Protein AF-A0A1B6FHF2-F1 (afdb_monomer_lite)

Foldseek 3Di:
DLVVLLVLLVLVVVDVDPVVSVVVVCVVVVVVVVCVVVPDDDLVVCVVVVVLVSSVVVVCVVCVVVVHDDDPCNSVVSNVVSVVVVVVVVVVCVVVVVDDDDPVVCCVDPVSVVVVVVVVVVVVVVCCVVVVCVVCQPVVDDDSSVSSNVVSVVVVVVVVVD

Organism: NCBI:txid1464854

Radius of gyration: 24.61 Å; chains: 1; bounding box: 49×47×54 Å

pLDDT: mean 70.36, std 10.98, range [42.47, 92.06]

Structure (mmCIF, N/CA/C/O backbone):
data_AF-A0A1B6FHF2-F1
#
_entry.id   AF-A0A1B6FHF2-F1
#
loop_
_atom_site.group_PDB
_atom_site.id
_atom_site.type_symbol
_atom_site.label_atom_id
_atom_site.label_alt_id
_atom_site.label_comp_id
_atom_site.label_asym_id
_atom_site.label_entity_id
_atom_site.label_seq_id
_atom_site.pdbx_PDB_ins_code
_atom_site.Cartn_x
_atom_site.Cartn_y
_atom_site.Cartn_z
_atom_site.occupancy
_atom_site.B_iso_or_equiv
_atom_site.auth_seq_id
_atom_site.auth_comp_id
_atom_site.auth_asym_id
_atom_site.auth_atom_id
_atom_site.pdbx_PDB_model_num
ATOM 1 N N . TYR A 1 1 ? 10.823 -4.251 -3.395 1.00 49.34 1 TYR A N 1
ATOM 2 C CA . TYR A 1 1 ? 11.292 -3.136 -4.238 1.00 49.34 1 TYR A CA 1
ATOM 3 C C . TYR A 1 1 ? 12.199 -3.670 -5.339 1.00 49.34 1 TYR A C 1
ATOM 5 O O . TYR A 1 1 ? 11.841 -3.587 -6.504 1.00 49.34 1 TYR A O 1
ATOM 13 N N . SER A 1 2 ? 13.264 -4.370 -4.965 1.00 48.16 2 SER A N 1
ATOM 14 C CA . SER A 1 2 ? 14.286 -4.932 -5.858 1.00 48.16 2 SER A CA 1
ATOM 15 C C . SER A 1 2 ? 13.746 -5.928 -6.896 1.00 48.16 2 SER A C 1
ATOM 17 O O . SER A 1 2 ? 14.048 -5.797 -8.071 1.00 48.16 2 SER A O 1
ATOM 19 N N . LEU A 1 3 ? 12.836 -6.842 -6.521 1.00 54.38 3 LEU A N 1
ATOM 20 C CA . LEU A 1 3 ? 12.173 -7.749 -7.482 1.00 54.38 3 LEU A CA 1
ATOM 21 C C . LEU A 1 3 ? 11.411 -7.015 -8.600 1.00 54.38 3 LEU A C 1
ATOM 23 O O . LEU A 1 3 ? 11.386 -7.477 -9.736 1.00 54.38 3 LEU A O 1
ATOM 27 N N . GLY A 1 4 ? 10.792 -5.874 -8.280 1.00 63.59 4 GLY A N 1
ATOM 28 C CA . GLY A 1 4 ? 10.057 -5.069 -9.256 1.00 63.59 4 GLY A CA 1
ATOM 29 C C . GLY A 1 4 ? 10.989 -4.342 -10.222 1.00 63.59 4 GLY A C 1
ATOM 30 O O . GLY A 1 4 ? 10.697 -4.288 -11.410 1.00 63.59 4 GLY A O 1
ATOM 31 N N . LEU A 1 5 ? 12.130 -3.848 -9.730 1.00 61.22 5 LEU A N 1
ATOM 32 C CA . LEU A 1 5 ? 13.162 -3.229 -10.564 1.00 61.22 5 LEU A CA 1
ATOM 33 C C . LEU A 1 5 ? 13.844 -4.244 -11.483 1.00 61.22 5 LEU A C 1
ATOM 35 O O . LEU A 1 5 ? 14.009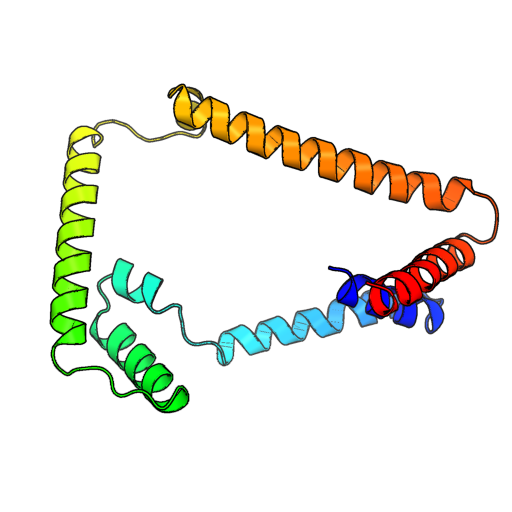 -3.963 -12.663 1.00 61.22 5 LEU A O 1
ATOM 39 N N . VAL A 1 6 ? 14.160 -5.441 -10.980 1.00 60.72 6 VAL A N 1
ATOM 40 C CA . VAL A 1 6 ? 14.752 -6.524 -11.784 1.00 60.72 6 VAL A CA 1
ATOM 41 C C . VAL A 1 6 ? 13.790 -6.984 -12.882 1.00 60.72 6 VAL A C 1
ATOM 43 O O . VAL A 1 6 ? 14.191 -7.123 -14.037 1.00 60.72 6 VAL A O 1
ATOM 46 N N . ALA A 1 7 ? 12.506 -7.166 -12.557 1.00 64.62 7 ALA A N 1
ATOM 47 C CA . ALA A 1 7 ? 11.491 -7.500 -13.554 1.00 64.62 7 ALA A CA 1
ATOM 48 C C . ALA A 1 7 ? 11.342 -6.389 -14.606 1.00 64.62 7 ALA A C 1
ATOM 50 O O . ALA A 1 7 ? 11.250 -6.674 -15.798 1.00 64.62 7 ALA A O 1
ATOM 51 N N . LEU A 1 8 ? 11.368 -5.123 -14.182 1.00 63.28 8 LEU A N 1
ATOM 52 C CA . LEU A 1 8 ? 11.282 -3.980 -15.086 1.00 63.28 8 LEU A CA 1
ATOM 53 C C . LEU A 1 8 ? 12.518 -3.876 -15.993 1.00 63.28 8 LEU A C 1
ATOM 55 O O . LEU A 1 8 ? 12.363 -3.692 -17.194 1.00 63.28 8 LEU A O 1
ATOM 59 N N . ALA A 1 9 ? 13.725 -4.080 -15.460 1.00 59.47 9 ALA A N 1
ATOM 60 C CA . ALA A 1 9 ? 14.969 -4.095 -16.230 1.00 59.47 9 ALA A CA 1
ATOM 61 C C . ALA A 1 9 ? 14.984 -5.211 -17.292 1.00 59.47 9 ALA A C 1
ATOM 63 O O . ALA A 1 9 ? 15.393 -4.975 -18.428 1.00 59.47 9 ALA A O 1
ATOM 64 N N . ALA A 1 10 ? 14.464 -6.400 -16.966 1.00 63.19 10 ALA A N 1
ATOM 65 C CA . ALA A 1 10 ? 14.312 -7.492 -17.929 1.00 63.19 10 ALA A CA 1
ATOM 66 C C . ALA A 1 10 ? 13.321 -7.143 -19.057 1.00 63.19 10 ALA A C 1
ATOM 68 O O . ALA A 1 10 ? 13.592 -7.409 -20.227 1.00 63.19 10 ALA A O 1
ATOM 69 N N . VAL A 1 11 ? 12.195 -6.504 -18.725 1.00 62.38 11 VAL A N 1
ATOM 70 C CA . VAL A 1 11 ? 11.181 -6.075 -19.705 1.00 62.38 11 VAL A CA 1
ATOM 71 C C . VAL A 1 11 ? 11.709 -4.956 -20.614 1.00 62.38 11 VAL A C 1
ATOM 73 O O . VAL A 1 11 ? 11.466 -4.996 -21.818 1.00 62.38 11 VAL A O 1
ATOM 76 N N . VAL A 1 12 ? 12.475 -4.003 -20.071 1.00 61.72 12 VAL A N 1
ATOM 77 C CA . VAL A 1 12 ? 13.145 -2.937 -20.843 1.00 61.72 12 VAL A CA 1
ATOM 78 C C . VAL A 1 12 ? 14.192 -3.512 -21.803 1.00 61.72 12 VAL A C 1
ATOM 80 O O . VAL A 1 12 ? 14.312 -3.038 -22.929 1.00 61.72 12 VAL A O 1
ATOM 83 N N . TYR A 1 13 ? 14.919 -4.561 -21.402 1.00 58.47 13 TYR A N 1
ATOM 84 C CA . TYR A 1 13 ? 15.903 -5.216 -22.272 1.00 58.47 13 TYR A CA 1
ATOM 85 C C . TYR A 1 13 ? 15.257 -5.913 -23.482 1.00 58.47 13 TYR A C 1
ATOM 87 O O . TYR A 1 13 ? 15.803 -5.893 -24.584 1.00 58.47 13 TYR A O 1
ATOM 95 N N . LEU A 1 14 ? 14.078 -6.509 -23.287 1.00 58.78 14 LEU A N 1
ATOM 96 C CA . LEU A 1 14 ? 13.340 -7.226 -24.331 1.00 58.78 14 LEU A CA 1
ATOM 97 C C . LEU A 1 14 ? 12.562 -6.295 -25.276 1.00 58.78 14 LEU A C 1
ATOM 99 O O . LEU A 1 14 ? 12.293 -6.678 -26.414 1.00 58.78 14 LEU A O 1
ATOM 103 N N . ILE A 1 15 ? 12.184 -5.094 -24.824 1.00 60.12 15 ILE A N 1
ATOM 104 C CA . ILE A 1 15 ? 11.254 -4.209 -25.534 1.00 60.12 15 ILE A CA 1
ATOM 105 C C . ILE A 1 15 ? 11.832 -2.790 -25.622 1.00 60.12 15 ILE A C 1
ATOM 107 O O . ILE A 1 15 ? 11.791 -2.023 -24.663 1.00 60.12 15 ILE A O 1
ATOM 111 N N . ARG A 1 16 ? 12.316 -2.417 -26.814 1.00 61.44 16 ARG A N 1
ATOM 112 C CA . ARG A 1 16 ? 12.866 -1.077 -27.119 1.00 61.44 16 ARG A CA 1
ATOM 113 C C . ARG A 1 16 ? 11.805 -0.027 -27.475 1.00 61.44 16 ARG A C 1
ATOM 115 O O . ARG A 1 16 ? 12.123 1.157 -27.511 1.00 61.44 16 ARG A O 1
ATOM 122 N N . ASP A 1 17 ? 10.553 -0.431 -27.700 1.00 68.38 17 ASP A N 1
ATOM 123 C CA . ASP A 1 17 ? 9.448 0.482 -28.011 1.00 68.38 17 ASP A CA 1
ATOM 124 C C . ASP A 1 17 ? 8.729 0.980 -26.749 1.00 68.38 17 ASP A C 1
ATOM 126 O O . ASP A 1 17 ? 8.119 0.209 -26.003 1.00 68.38 17 ASP A O 1
ATOM 130 N N . TRP A 1 18 ? 8.690 2.302 -26.560 1.00 64.62 18 TRP A N 1
ATOM 131 C CA . TRP A 1 18 ? 8.073 2.946 -25.391 1.00 64.62 18 TRP A CA 1
ATOM 132 C C . TRP A 1 18 ? 6.582 2.601 -25.205 1.00 64.62 18 TRP A C 1
ATOM 134 O O . TRP A 1 18 ? 6.105 2.497 -24.074 1.00 64.62 18 TRP A O 1
ATOM 144 N N . ARG A 1 19 ? 5.836 2.370 -26.300 1.00 72.12 19 ARG A N 1
ATOM 145 C CA . ARG A 1 19 ? 4.409 1.983 -26.248 1.00 72.12 19 ARG A CA 1
ATOM 146 C C . ARG A 1 19 ? 4.222 0.570 -25.706 1.00 72.12 19 ARG A C 1
ATOM 148 O O . ARG A 1 19 ? 3.314 0.331 -24.915 1.00 72.12 19 ARG A O 1
ATOM 155 N N . GLN A 1 20 ? 5.071 -0.361 -26.131 1.00 71.75 20 GLN A N 1
ATOM 156 C CA . GLN A 1 20 ? 5.013 -1.744 -25.669 1.00 71.75 20 GLN A CA 1
ATOM 157 C C . GLN A 1 20 ? 5.494 -1.855 -24.218 1.00 71.75 20 GLN A C 1
ATOM 159 O O . GLN A 1 20 ? 4.904 -2.603 -23.443 1.00 71.75 20 GLN A O 1
ATOM 164 N N . LEU A 1 21 ? 6.473 -1.039 -23.817 1.00 70.00 21 LEU A N 1
ATOM 165 C CA . LEU A 1 21 ? 6.924 -0.942 -22.429 1.00 70.00 21 LEU A CA 1
ATOM 166 C C . LEU A 1 21 ? 5.815 -0.441 -21.488 1.00 70.00 21 LEU A C 1
ATOM 168 O O . LEU A 1 21 ? 5.577 -1.021 -20.426 1.00 70.00 21 LEU A O 1
ATOM 172 N N . ALA A 1 22 ? 5.100 0.613 -21.895 1.00 72.00 22 ALA A N 1
ATOM 173 C CA . ALA A 1 22 ? 3.969 1.151 -21.142 1.00 72.00 22 ALA A CA 1
ATOM 174 C C . ALA A 1 22 ? 2.843 0.115 -20.985 1.00 72.00 22 ALA A C 1
ATOM 176 O O . ALA A 1 22 ? 2.250 -0.005 -19.913 1.00 72.00 22 ALA A O 1
ATOM 177 N N . LEU A 1 23 ? 2.576 -0.685 -22.022 1.00 75.12 23 LEU A N 1
ATOM 178 C CA . LEU A 1 23 ? 1.602 -1.776 -21.948 1.00 75.12 23 LEU A CA 1
ATOM 179 C C . LEU A 1 23 ? 2.087 -2.916 -21.042 1.00 75.12 23 LEU A C 1
ATOM 181 O O . LEU A 1 23 ? 1.350 -3.329 -20.150 1.00 75.12 23 LEU A O 1
ATOM 185 N N . ALA A 1 24 ? 3.326 -3.381 -21.204 1.00 74.94 24 ALA A N 1
ATOM 186 C CA . ALA A 1 24 ? 3.896 -4.472 -20.411 1.00 74.94 24 ALA A CA 1
ATOM 187 C C . ALA A 1 24 ? 3.953 -4.150 -18.910 1.00 74.94 24 ALA A C 1
ATOM 189 O O . ALA A 1 24 ? 3.761 -5.035 -18.080 1.00 74.94 24 ALA A O 1
ATOM 190 N N . THR A 1 25 ? 4.168 -2.882 -18.555 1.00 73.62 25 THR A N 1
ATOM 191 C CA . THR A 1 25 ? 4.152 -2.424 -17.159 1.00 73.62 25 THR A CA 1
ATOM 192 C C . THR A 1 25 ? 2.739 -2.207 -16.625 1.00 73.62 25 THR A C 1
ATOM 194 O O . THR A 1 25 ? 2.499 -2.500 -15.458 1.00 73.62 25 THR A O 1
ATOM 197 N N . SER A 1 26 ? 1.786 -1.768 -17.454 1.00 79.44 26 SER A N 1
ATOM 198 C CA . SER A 1 26 ? 0.400 -1.494 -17.037 1.00 79.44 26 SER A CA 1
ATOM 199 C C . SER A 1 26 ? -0.468 -2.751 -16.911 1.00 79.44 26 SER A C 1
ATOM 201 O O . SER A 1 26 ? -1.334 -2.826 -16.040 1.00 79.44 26 SER A O 1
ATOM 203 N N . VAL A 1 27 ? -0.246 -3.760 -17.757 1.00 80.56 27 VAL A N 1
ATOM 204 C CA . VAL A 1 27 ? -1.045 -4.999 -17.791 1.00 80.56 27 VAL A CA 1
ATOM 205 C C . VAL A 1 27 ? -1.019 -5.769 -16.458 1.00 80.56 27 VAL A C 1
ATOM 207 O O . VAL A 1 27 ? -2.091 -6.162 -15.994 1.00 80.56 27 VAL A O 1
ATOM 210 N N . PRO A 1 28 ? 0.125 -5.932 -15.764 1.00 80.38 28 PRO A N 1
ATOM 211 C CA . PRO A 1 28 ? 0.153 -6.503 -14.421 1.00 80.38 28 PRO A CA 1
ATOM 212 C C . PRO A 1 28 ? -0.711 -5.731 -13.423 1.00 80.38 28 PRO A C 1
ATOM 214 O O . PRO A 1 28 ? -1.334 -6.352 -12.565 1.00 80.38 28 PRO A O 1
ATOM 217 N N . PHE A 1 29 ? -0.831 -4.403 -13.547 1.00 79.12 29 PHE A N 1
ATOM 218 C CA . PHE A 1 29 ? -1.699 -3.633 -12.653 1.00 79.12 29 PHE A CA 1
ATOM 219 C C . PHE A 1 29 ? -3.182 -3.927 -12.872 1.00 79.12 29 PHE A C 1
ATOM 221 O O . PHE A 1 29 ? -3.958 -3.851 -11.922 1.00 79.12 29 PHE A O 1
ATOM 228 N N . LEU A 1 30 ? -3.584 -4.344 -14.077 1.00 79.38 30 LEU A N 1
ATOM 229 C CA . LEU A 1 30 ? -4.963 -4.765 -14.323 1.00 79.38 30 LEU A CA 1
ATOM 230 C C . LEU A 1 30 ? -5.338 -6.012 -13.511 1.00 79.38 30 LEU A C 1
ATOM 232 O O . LEU A 1 30 ? -6.488 -6.160 -13.100 1.00 79.38 30 LEU A O 1
ATOM 236 N N . SER A 1 31 ? -4.363 -6.868 -13.188 1.00 77.75 31 SER A N 1
ATOM 237 C CA . SER A 1 31 ? -4.592 -8.015 -12.305 1.00 77.75 31 SER A CA 1
ATOM 238 C C . SER A 1 31 ? -4.990 -7.596 -10.883 1.00 77.75 31 SER A C 1
ATOM 240 O O . SER A 1 31 ? -5.748 -8.317 -10.235 1.00 77.75 31 SER A O 1
ATOM 242 N N . PHE A 1 32 ? -4.605 -6.396 -10.419 1.00 79.38 32 PHE A N 1
ATOM 243 C CA . PHE A 1 32 ? -5.064 -5.862 -9.131 1.00 79.38 32 PHE A CA 1
ATOM 244 C C . PHE A 1 32 ? -6.579 -5.648 -9.073 1.00 79.38 32 PHE A C 1
ATOM 246 O O . PHE A 1 32 ? -7.159 -5.767 -7.995 1.00 79.38 32 PHE A O 1
ATOM 253 N N . PHE A 1 33 ? -7.259 -5.436 -10.204 1.00 79.00 33 PHE A N 1
ATOM 254 C CA . PHE A 1 33 ? -8.724 -5.392 -10.208 1.00 79.00 33 PHE A CA 1
ATOM 255 C C . PHE A 1 33 ? -9.347 -6.758 -9.909 1.00 79.00 33 PHE A C 1
ATOM 257 O O . PHE A 1 33 ? -10.400 -6.812 -9.278 1.00 79.00 33 PHE A O 1
ATOM 264 N N . LEU A 1 34 ? -8.685 -7.869 -10.259 1.00 78.62 34 LEU A N 1
ATOM 265 C CA . LEU A 1 34 ? -9.152 -9.195 -9.842 1.00 78.62 34 LEU A CA 1
ATOM 266 C C . LEU A 1 34 ? -9.021 -9.395 -8.325 1.00 78.62 34 LEU A C 1
ATOM 268 O O . LEU A 1 34 ? -9.856 -10.080 -7.732 1.00 78.62 34 LEU A O 1
ATOM 272 N N . TYR A 1 35 ? -8.038 -8.763 -7.670 1.00 74.62 35 TYR A N 1
ATOM 273 C CA . TYR A 1 35 ? -7.910 -8.834 -6.210 1.00 74.62 35 TYR A CA 1
ATOM 274 C C . TYR A 1 35 ? -9.119 -8.238 -5.487 1.00 74.62 35 TYR A C 1
ATOM 276 O O . TYR A 1 35 ? -9.467 -8.739 -4.422 1.00 74.62 35 TYR A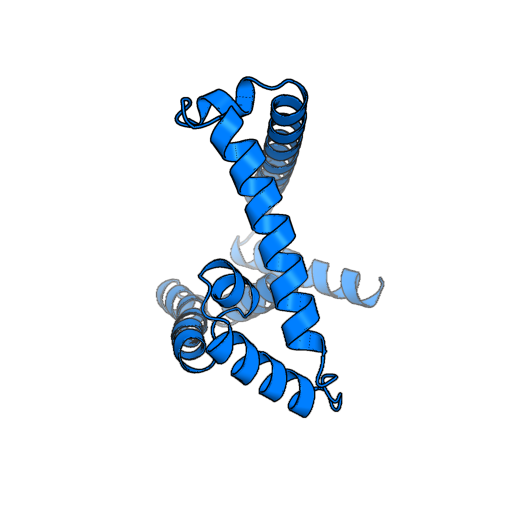 O 1
ATOM 284 N N . TRP A 1 36 ? -9.803 -7.245 -6.067 1.00 73.75 36 TRP A N 1
ATOM 285 C CA . TRP A 1 36 ? -11.051 -6.717 -5.501 1.00 73.75 36 TRP A CA 1
ATOM 286 C C . TRP A 1 36 ? -12.130 -7.799 -5.351 1.00 73.75 36 TRP A C 1
ATOM 288 O O . TRP A 1 36 ? -12.921 -7.766 -4.413 1.00 73.75 36 TRP A O 1
ATOM 298 N N . TRP A 1 37 ? -12.157 -8.777 -6.258 1.00 73.00 37 TRP A N 1
ATOM 299 C CA . TRP A 1 37 ? -13.165 -9.838 -6.257 1.00 73.00 37 TRP A CA 1
ATOM 300 C C . TRP A 1 37 ? -12.788 -11.025 -5.363 1.00 73.00 37 TRP A C 1
ATOM 302 O O . TRP A 1 37 ? -13.658 -11.702 -4.819 1.00 73.00 37 TRP A O 1
ATOM 312 N N . VAL A 1 38 ? -11.487 -11.277 -5.199 1.00 73.69 38 VAL A N 1
ATOM 313 C CA . VAL A 1 38 ? -10.972 -12.447 -4.471 1.00 73.69 38 VAL A CA 1
ATOM 314 C C . VAL A 1 38 ? -10.683 -12.139 -3.001 1.00 73.69 38 VAL A C 1
ATOM 316 O O . VAL A 1 38 ? -10.848 -13.016 -2.147 1.00 73.69 38 VAL A O 1
ATOM 319 N N . LEU A 1 39 ? -10.230 -10.922 -2.681 1.00 73.88 39 LEU A N 1
ATOM 320 C CA . LEU A 1 39 ? -9.763 -10.589 -1.341 1.00 73.88 39 LEU A CA 1
ATOM 321 C C . LEU A 1 39 ? -10.957 -10.270 -0.423 1.00 73.88 39 LEU A C 1
ATOM 323 O O . LEU A 1 39 ? -11.668 -9.294 -0.664 1.00 73.88 39 LEU A O 1
ATOM 327 N N . PRO A 1 40 ? -11.193 -11.051 0.648 1.00 72.50 40 PRO A N 1
ATOM 328 C CA . PRO A 1 40 ? -12.207 -10.690 1.625 1.00 72.50 40 PRO A CA 1
ATOM 329 C C . PRO A 1 40 ? -11.823 -9.372 2.301 1.00 72.50 40 PRO A C 1
ATOM 331 O O . PRO A 1 40 ? -10.646 -9.101 2.555 1.00 72.50 40 PRO A O 1
ATOM 334 N N . GLU A 1 41 ? -12.828 -8.568 2.628 1.00 74.25 41 GLU A N 1
ATOM 335 C CA . GLU A 1 41 ? -12.624 -7.305 3.325 1.00 74.25 41 GLU A CA 1
ATOM 336 C C . GLU A 1 41 ? -11.891 -7.517 4.662 1.00 74.25 41 GLU A C 1
ATOM 338 O O . GLU A 1 41 ? -12.035 -8.550 5.326 1.00 74.25 41 GLU A O 1
ATOM 343 N N . SER A 1 42 ? -11.070 -6.540 5.060 1.00 77.06 42 SER A N 1
ATOM 344 C CA . SER A 1 42 ? -10.241 -6.664 6.261 1.00 77.06 42 SER A CA 1
ATOM 345 C C . SER A 1 42 ? -11.118 -6.893 7.500 1.00 77.06 42 SER A C 1
ATOM 347 O O . SER A 1 42 ? -11.939 -6.033 7.839 1.00 77.06 42 SER A O 1
ATOM 349 N N . PRO A 1 43 ? -10.915 -7.985 8.263 1.00 74.44 43 PRO A N 1
ATOM 350 C CA . PRO A 1 43 ? -11.708 -8.254 9.460 1.00 74.44 43 PRO A CA 1
ATOM 351 C C . PRO A 1 43 ? -11.612 -7.140 10.496 1.00 74.44 43 PRO A C 1
ATOM 353 O O . PRO A 1 43 ? -12.565 -6.883 11.221 1.00 74.44 43 PRO A O 1
ATOM 356 N N . ARG A 1 44 ? -10.468 -6.445 10.553 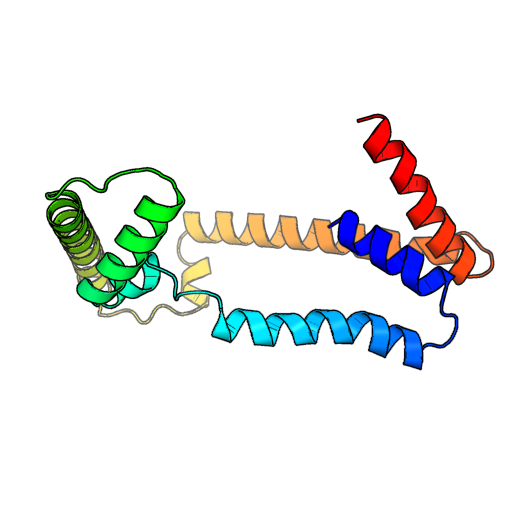1.00 74.12 44 ARG A N 1
ATOM 357 C CA . ARG A 1 44 ? -10.271 -5.303 11.454 1.00 74.12 44 ARG A CA 1
ATOM 358 C C . ARG A 1 44 ? -11.202 -4.142 11.107 1.00 74.12 44 ARG A C 1
ATOM 360 O O . ARG A 1 44 ? -11.734 -3.511 12.013 1.00 74.12 44 ARG A O 1
ATOM 367 N N . TRP A 1 45 ? -11.430 -3.891 9.818 1.00 79.81 45 TRP A N 1
ATOM 368 C CA . TRP A 1 45 ? -12.345 -2.847 9.359 1.00 79.81 45 TRP A CA 1
ATOM 369 C C . TRP A 1 45 ? -13.808 -3.211 9.645 1.00 79.81 45 TRP A C 1
ATOM 371 O O . TRP A 1 45 ? -14.563 -2.379 10.148 1.00 79.81 45 TRP A O 1
ATOM 381 N N . LEU A 1 46 ? -14.189 -4.475 9.429 1.00 78.94 46 LEU A N 1
ATOM 382 C CA . LEU A 1 46 ? -15.531 -4.968 9.765 1.00 78.94 46 LEU A CA 1
ATOM 383 C C . LEU A 1 46 ? -15.818 -4.883 11.271 1.00 78.94 46 LEU A C 1
ATOM 385 O O . LEU A 1 46 ? -16.906 -4.459 11.664 1.00 78.94 46 LEU A O 1
ATOM 389 N N . LEU A 1 47 ? -14.830 -5.208 12.114 1.00 77.56 47 LEU A N 1
ATOM 390 C CA . LEU A 1 47 ? -14.919 -5.038 13.568 1.00 77.56 47 LEU A CA 1
ATOM 391 C C . LEU A 1 47 ? -15.072 -3.561 13.959 1.00 77.56 47 LEU A C 1
ATOM 393 O O . LEU A 1 47 ? -15.921 -3.242 14.788 1.00 77.56 47 LEU A O 1
ATOM 397 N N . ALA A 1 48 ? -14.324 -2.655 13.319 1.00 71.50 48 ALA A N 1
ATOM 398 C CA . ALA A 1 48 ? -14.433 -1.215 13.558 1.00 71.50 48 ALA A CA 1
ATOM 399 C C . ALA A 1 48 ? -15.808 -0.643 13.158 1.00 71.50 48 ALA A C 1
ATOM 401 O O . ALA A 1 48 ? -16.329 0.241 13.835 1.00 71.50 48 ALA A O 1
ATOM 402 N N . ARG A 1 49 ? -16.439 -1.181 12.104 1.00 77.06 49 ARG A N 1
ATOM 403 C CA . ARG A 1 49 ? -17.813 -0.827 11.697 1.00 77.06 49 ARG A CA 1
ATOM 404 C C . ARG A 1 49 ? -18.918 -1.517 12.504 1.00 77.06 49 ARG A C 1
ATOM 406 O O . ARG A 1 49 ? -20.092 -1.271 12.245 1.00 77.06 49 ARG A O 1
ATOM 413 N N . GLY A 1 50 ? -18.579 -2.370 13.471 1.00 73.81 50 GLY A N 1
ATOM 414 C CA . GLY A 1 50 ? -19.557 -3.106 14.278 1.00 73.81 50 GLY A CA 1
ATOM 415 C C . GLY A 1 50 ? -20.225 -4.287 13.559 1.00 73.81 50 GLY A C 1
ATOM 416 O O . GLY A 1 50 ? -21.162 -4.876 14.095 1.00 73.81 50 GLY A O 1
ATOM 417 N N . ARG A 1 51 ? -19.735 -4.684 12.375 1.00 79.19 51 ARG A N 1
ATOM 418 C CA . ARG A 1 51 ? -20.219 -5.846 11.603 1.00 79.19 51 ARG A CA 1
ATOM 419 C C . ARG A 1 51 ? -19.562 -7.134 12.109 1.00 79.19 51 ARG A C 1
ATOM 421 O O . ARG A 1 51 ? -18.775 -7.780 11.417 1.00 79.19 51 ARG A O 1
ATOM 428 N N . PHE A 1 52 ? -19.858 -7.496 13.357 1.00 78.06 52 PHE A N 1
ATOM 429 C CA . PHE A 1 52 ? -19.182 -8.601 14.047 1.00 78.06 52 PHE A CA 1
ATOM 430 C C . PHE A 1 52 ? -19.450 -9.980 13.431 1.00 78.06 52 PHE A C 1
ATOM 432 O O . PHE A 1 52 ? -18.553 -10.817 13.439 1.00 78.06 52 PHE A O 1
ATOM 439 N N . GLU A 1 53 ? -20.644 -10.220 12.888 1.00 77.94 53 GLU A N 1
ATOM 440 C CA . GLU A 1 53 ? -21.006 -11.515 12.288 1.00 77.94 53 GLU A CA 1
ATOM 441 C C . GLU A 1 53 ? -20.235 -11.806 10.995 1.00 77.94 53 GLU A C 1
ATOM 443 O O . GLU A 1 53 ? -19.836 -12.939 10.729 1.00 77.94 53 GLU A O 1
ATOM 448 N N . GLU A 1 54 ? -19.983 -10.784 10.181 1.00 79.50 54 GLU A N 1
ATOM 449 C CA . GLU A 1 54 ? -19.200 -10.935 8.954 1.00 79.50 54 GLU A CA 1
ATOM 450 C C . GLU A 1 54 ? -17.716 -11.111 9.256 1.00 79.50 54 GLU A C 1
ATOM 452 O O . GLU A 1 54 ? -17.062 -11.989 8.685 1.00 79.50 54 GLU A O 1
ATOM 457 N N . ALA A 1 55 ? -17.205 -10.344 10.225 1.00 79.69 55 ALA A N 1
ATOM 458 C CA . ALA A 1 55 ? -15.860 -10.537 10.747 1.00 79.69 55 ALA A CA 1
ATOM 459 C C . ALA A 1 55 ? -15.679 -11.964 11.293 1.00 79.69 55 ALA A C 1
ATOM 461 O O . ALA A 1 55 ? -14.643 -12.580 11.045 1.00 79.69 55 ALA A O 1
ATOM 462 N N . GLU A 1 56 ? -16.692 -12.524 11.968 1.00 81.06 56 GLU A N 1
ATOM 463 C CA . GLU A 1 56 ? -16.687 -13.909 12.453 1.00 81.06 56 GLU A CA 1
ATOM 464 C C . GLU A 1 56 ? -16.534 -14.922 11.322 1.00 81.06 56 GLU A C 1
ATOM 466 O O . GLU A 1 56 ? -15.696 -15.822 11.404 1.00 81.06 56 GLU A O 1
ATOM 471 N N . LYS A 1 57 ? -17.337 -14.782 10.260 1.00 83.06 57 LYS A N 1
ATOM 472 C CA . LYS A 1 57 ? -17.304 -15.684 9.100 1.00 83.06 57 LYS A CA 1
ATOM 473 C C . LYS A 1 57 ? -15.924 -15.679 8.445 1.00 83.06 57 LYS A C 1
ATOM 475 O O . LYS A 1 57 ? -15.381 -16.748 8.157 1.00 83.06 57 LYS A O 1
ATOM 480 N N . ILE A 1 58 ? -15.327 -14.499 8.268 1.00 83.56 58 ILE A N 1
ATOM 481 C CA . ILE A 1 58 ? -13.996 -14.354 7.664 1.00 83.56 58 ILE A CA 1
ATOM 482 C C . ILE A 1 58 ? -12.908 -14.901 8.600 1.00 83.56 58 ILE A C 1
ATOM 484 O O . ILE A 1 58 ? -12.033 -15.637 8.141 1.00 83.56 58 ILE A O 1
ATOM 488 N N . LEU A 1 59 ? -12.979 -14.633 9.912 1.00 80.62 59 LEU A N 1
ATOM 489 C CA . LEU A 1 59 ? -12.044 -15.205 10.888 1.00 80.62 59 LEU A CA 1
ATOM 490 C C . LEU A 1 59 ? -12.124 -16.731 10.924 1.00 80.62 59 LEU A C 1
ATOM 492 O O . LEU A 1 59 ? -11.085 -17.383 10.898 1.00 80.62 59 LEU A O 1
ATOM 496 N N . LYS A 1 60 ? -13.330 -17.313 10.943 1.00 82.19 60 LYS A N 1
ATOM 497 C CA . LYS A 1 60 ? -13.524 -18.772 10.901 1.00 82.19 60 LYS A CA 1
ATOM 498 C C . LYS A 1 60 ? -12.951 -19.380 9.629 1.00 82.19 60 LYS A C 1
ATOM 500 O O . LYS A 1 60 ? -12.298 -20.418 9.706 1.00 82.19 60 LYS A O 1
ATOM 505 N N . LYS A 1 61 ? -13.143 -18.731 8.476 1.00 82.69 61 LYS A N 1
ATOM 506 C CA . LYS A 1 61 ? -12.552 -19.167 7.204 1.00 82.69 61 LYS A CA 1
ATOM 507 C C . LYS A 1 61 ? -11.022 -19.126 7.260 1.00 82.69 61 LYS A C 1
ATOM 509 O O . LYS A 1 61 ? -10.392 -20.127 6.939 1.00 82.69 61 LYS A O 1
ATOM 514 N N . MET A 1 62 ? -10.428 -18.032 7.740 1.00 81.56 62 MET A N 1
ATOM 515 C CA . MET A 1 62 ? -8.972 -17.927 7.910 1.00 81.56 62 MET A CA 1
ATOM 516 C C . MET A 1 62 ? -8.415 -18.936 8.912 1.00 81.56 62 MET A C 1
ATOM 518 O O . MET A 1 62 ? -7.363 -19.515 8.676 1.00 81.56 62 MET A O 1
ATOM 522 N N . ALA A 1 63 ? -9.108 -19.170 10.024 1.00 82.06 63 ALA A N 1
ATOM 523 C CA . ALA A 1 63 ? -8.682 -20.118 11.043 1.00 82.06 63 ALA A CA 1
ATOM 524 C C . ALA A 1 63 ? -8.667 -21.553 10.491 1.00 82.06 63 ALA A C 1
ATOM 526 O O . ALA A 1 63 ? -7.678 -22.258 10.673 1.00 82.06 63 ALA A O 1
ATOM 527 N N . ARG A 1 64 ? -9.693 -21.934 9.712 1.00 81.81 64 ARG A N 1
ATOM 528 C CA . ARG A 1 64 ? -9.720 -23.211 8.978 1.00 81.81 64 ARG A CA 1
ATOM 529 C C . ARG A 1 64 ? -8.559 -23.341 7.991 1.00 81.81 64 ARG A C 1
ATOM 531 O O . ARG A 1 64 ? -7.896 -24.369 7.999 1.00 81.81 64 ARG A O 1
ATOM 538 N N . VAL A 1 65 ? -8.293 -22.309 7.186 1.00 82.25 65 VAL A N 1
ATOM 539 C CA . VAL A 1 65 ? -7.165 -22.299 6.230 1.00 82.25 65 VAL A CA 1
ATOM 540 C C . VAL A 1 65 ? -5.818 -22.405 6.954 1.00 82.25 65 VAL A C 1
ATOM 542 O O . VAL A 1 65 ? -4.928 -23.110 6.498 1.00 82.25 65 VAL A O 1
ATOM 545 N N . ASN A 1 66 ? -5.692 -21.773 8.121 1.00 80.88 66 ASN A N 1
ATOM 546 C CA . ASN A 1 66 ? -4.487 -21.810 8.952 1.00 80.88 66 ASN A CA 1
ATOM 547 C C . ASN A 1 66 ? -4.406 -23.040 9.877 1.00 80.88 66 ASN A C 1
ATOM 549 O O . ASN A 1 66 ? -3.536 -23.078 10.748 1.00 80.88 66 ASN A O 1
ATOM 553 N N . GLY A 1 67 ? -5.326 -24.006 9.759 1.00 78.06 67 GLY A N 1
ATOM 554 C CA . GLY A 1 67 ? -5.351 -25.218 10.585 1.00 78.06 67 GLY A CA 1
ATOM 555 C C . GLY A 1 67 ? -5.576 -24.979 12.085 1.00 78.06 67 GLY A C 1
ATOM 556 O O . GLY A 1 67 ? -5.306 -25.861 12.895 1.00 78.06 67 GLY A O 1
ATOM 557 N N . LYS A 1 68 ? -6.053 -23.794 12.488 1.00 76.31 68 LYS A N 1
ATOM 558 C CA . LYS A 1 68 ? -6.314 -23.439 13.891 1.00 76.31 68 LYS A CA 1
ATOM 559 C C . LYS A 1 68 ? -7.815 -23.359 14.147 1.00 76.31 68 LYS A C 1
ATOM 561 O O . LYS A 1 68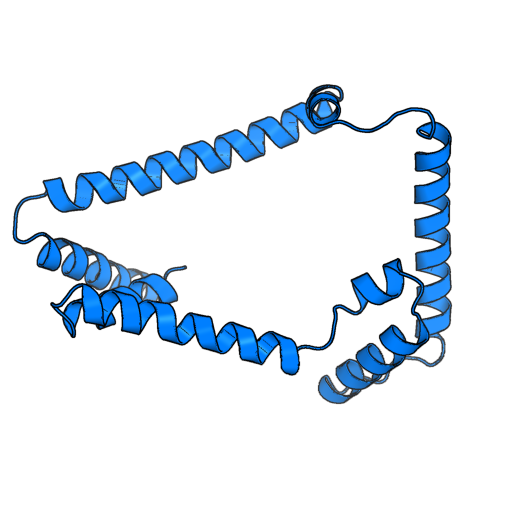 ? -8.557 -22.748 13.386 1.00 76.31 68 LYS A O 1
ATOM 566 N N . SER A 1 69 ? -8.281 -23.916 15.259 1.00 70.38 69 SER A N 1
ATOM 567 C CA . SER A 1 69 ? -9.656 -23.709 15.720 1.00 70.38 69 SER A CA 1
ATOM 568 C C . SER A 1 69 ? -9.746 -22.420 16.534 1.00 70.38 69 SER A C 1
ATOM 570 O O . SER A 1 69 ? -9.017 -22.244 17.511 1.00 70.38 69 SER A O 1
ATOM 572 N N . LEU A 1 70 ? -10.657 -21.523 16.162 1.00 70.06 70 LEU A N 1
ATOM 573 C CA . LEU A 1 70 ? -10.993 -20.379 17.008 1.00 70.06 70 LEU A CA 1
ATOM 574 C C . LEU A 1 70 ? -11.727 -20.874 18.265 1.00 70.06 70 LEU A C 1
ATOM 576 O O . LEU A 1 70 ? -12.711 -21.604 18.125 1.00 70.06 70 LEU A O 1
ATOM 580 N N . PRO A 1 71 ? -11.301 -20.474 19.477 1.00 71.31 71 PRO A N 1
ATOM 581 C CA . PRO A 1 71 ? -12.039 -20.782 20.695 1.00 71.31 71 PRO A CA 1
ATOM 582 C C . PRO A 1 71 ? -13.452 -20.191 20.624 1.00 71.31 71 PRO A C 1
ATOM 584 O O . PRO A 1 71 ? -13.614 -19.046 20.198 1.00 71.31 71 PRO A O 1
ATOM 587 N N . ALA A 1 72 ? -14.465 -20.918 21.106 1.00 65.50 72 ALA A N 1
ATOM 588 C CA . ALA A 1 72 ? -15.864 -20.461 21.104 1.00 65.50 72 ALA A CA 1
ATOM 589 C C . ALA A 1 72 ? -16.052 -19.090 21.792 1.00 65.50 72 ALA A C 1
ATOM 591 O O . ALA A 1 72 ? -16.865 -18.273 21.367 1.00 65.50 72 ALA A O 1
ATOM 592 N N . ASN A 1 73 ? -15.218 -18.785 22.791 1.00 67.38 73 ASN A N 1
ATOM 593 C CA . ASN A 1 73 ? -15.249 -17.521 23.534 1.00 67.38 73 ASN A CA 1
ATOM 594 C C . ASN A 1 73 ? -14.417 -16.390 22.902 1.00 67.38 73 ASN A C 1
ATOM 596 O O . ASN A 1 73 ? -14.442 -15.264 23.400 1.00 67.38 73 ASN A O 1
ATOM 600 N N . TYR A 1 74 ? -13.686 -16.646 21.813 1.00 73.38 74 TYR A N 1
ATOM 601 C CA . TYR A 1 74 ? -12.798 -15.656 21.197 1.00 73.38 74 TYR A CA 1
ATOM 602 C C . TYR A 1 74 ? -13.567 -14.444 20.670 1.00 73.38 74 TYR A C 1
ATOM 604 O O . TYR A 1 74 ? -13.159 -13.309 20.884 1.00 73.38 74 TYR A O 1
ATOM 612 N N . MET A 1 75 ? -14.727 -14.669 20.053 1.00 69.06 75 MET A N 1
ATOM 613 C CA . MET A 1 75 ? -15.596 -13.598 19.557 1.00 69.06 75 MET A CA 1
ATOM 614 C C . MET A 1 75 ? -16.165 -12.729 20.676 1.00 69.06 75 MET A C 1
ATOM 616 O O . MET A 1 75 ? -16.247 -11.514 20.521 1.00 69.06 75 MET A O 1
ATOM 620 N N . VAL A 1 76 ? -16.513 -13.329 21.815 1.00 72.88 76 VAL A N 1
ATOM 621 C CA . VAL A 1 76 ? -17.018 -12.603 22.989 1.00 72.88 76 VAL A CA 1
ATOM 622 C C . VAL A 1 76 ? -15.908 -11.750 23.603 1.00 72.88 76 VAL A C 1
ATOM 624 O O . VAL A 1 76 ? -16.124 -10.577 23.906 1.00 72.88 76 VAL A O 1
ATOM 627 N N . GLN A 1 77 ? -14.696 -12.297 23.722 1.00 75.31 77 GLN A N 1
ATOM 628 C CA . GLN A 1 77 ? -13.530 -11.540 24.185 1.00 75.31 77 GLN A CA 1
ATOM 629 C C . GLN A 1 77 ? -13.144 -10.425 23.207 1.00 75.31 77 GLN A C 1
ATOM 631 O O . GLN A 1 77 ? -12.802 -9.327 23.641 1.00 75.31 77 GLN A O 1
ATOM 636 N N . LEU A 1 78 ? -13.230 -10.679 21.900 1.00 76.62 78 LEU A N 1
ATOM 637 C CA . LEU A 1 78 ? -12.919 -9.702 20.861 1.00 76.62 78 LEU A CA 1
ATOM 638 C C . LEU A 1 78 ? -13.942 -8.563 20.840 1.00 76.62 78 LEU A C 1
ATOM 640 O O . LEU A 1 78 ? -13.540 -7.406 20.783 1.00 76.62 78 LEU A O 1
ATOM 644 N N . LYS A 1 79 ? -15.240 -8.873 20.974 1.00 75.69 79 LYS A N 1
ATOM 645 C CA . LYS A 1 79 ? -16.307 -7.876 21.160 1.00 75.69 79 LYS A CA 1
ATOM 646 C C . LYS A 1 79 ? -16.062 -7.037 22.411 1.00 75.69 79 LYS A C 1
ATOM 648 O O . LYS A 1 79 ? -16.117 -5.819 22.321 1.00 75.69 79 LYS A O 1
ATOM 653 N N . ARG A 1 80 ? -15.728 -7.664 23.547 1.00 76.81 80 ARG A N 1
ATOM 654 C CA . ARG A 1 80 ? -15.430 -6.952 24.801 1.00 76.81 80 ARG A CA 1
ATOM 655 C C . ARG A 1 80 ? -14.225 -6.021 24.650 1.00 76.81 80 ARG A C 1
ATOM 657 O O . ARG A 1 80 ? -14.316 -4.867 25.045 1.00 76.81 80 ARG A O 1
ATOM 664 N N . LYS A 1 81 ? -13.123 -6.492 24.053 1.00 78.94 81 LYS A N 1
ATOM 665 C CA . LYS A 1 81 ? -11.940 -5.656 23.788 1.00 78.94 81 LYS A CA 1
ATOM 666 C C . LYS A 1 81 ? -12.276 -4.482 22.875 1.00 78.94 81 LYS A C 1
ATOM 668 O O . LYS A 1 81 ? -12.003 -3.352 23.245 1.00 78.94 81 LYS A O 1
ATOM 673 N N . PHE A 1 82 ? -12.959 -4.729 21.757 1.00 76.50 82 PHE A N 1
ATOM 674 C CA . PHE A 1 82 ? -13.369 -3.658 20.846 1.00 76.50 82 PHE A CA 1
ATOM 675 C C . PHE A 1 82 ? -14.347 -2.667 21.482 1.00 76.50 82 PHE A C 1
ATOM 677 O O . PHE A 1 82 ? -14.266 -1.481 21.199 1.00 76.50 82 PHE A O 1
ATOM 684 N N . GLN A 1 83 ? -15.268 -3.118 22.336 1.00 75.94 83 GLN A N 1
ATOM 685 C CA . GLN A 1 83 ? -16.175 -2.230 23.070 1.00 75.94 83 GLN A CA 1
ATOM 686 C C . GLN A 1 83 ? -15.422 -1.358 24.077 1.00 75.94 83 GLN A C 1
ATOM 688 O O . GLN A 1 83 ? -15.721 -0.174 24.177 1.00 75.94 83 GLN A O 1
ATOM 693 N N . VAL A 1 84 ? -14.435 -1.916 24.783 1.00 77.81 84 VAL A N 1
ATOM 694 C CA . VAL A 1 84 ? -13.572 -1.163 25.705 1.00 77.81 84 VAL A CA 1
ATOM 695 C C . VAL A 1 84 ? -12.685 -0.177 24.946 1.00 77.81 84 VAL A C 1
ATOM 697 O O . VAL A 1 84 ? -12.619 0.983 25.338 1.00 77.81 84 VAL A O 1
ATOM 700 N N . ASP A 1 85 ? -12.065 -0.595 23.840 1.00 78.06 85 ASP A N 1
ATOM 701 C CA . ASP A 1 85 ? -11.245 0.275 22.990 1.00 78.06 85 ASP A CA 1
ATOM 702 C C . ASP A 1 85 ? -12.087 1.405 22.392 1.00 78.06 85 ASP A C 1
ATOM 704 O O . ASP A 1 85 ? -11.673 2.560 22.420 1.00 78.06 85 ASP A O 1
ATOM 708 N N . ARG A 1 86 ? -13.306 1.099 21.923 1.00 73.06 86 ARG A N 1
ATOM 709 C CA . ARG A 1 86 ? -14.246 2.097 21.404 1.00 73.06 86 ARG A CA 1
ATOM 710 C C . ARG A 1 86 ? -14.737 3.036 22.498 1.00 73.06 86 ARG A C 1
ATOM 712 O O . ARG A 1 86 ? -14.841 4.220 22.230 1.00 73.06 86 ARG A O 1
ATOM 719 N N . TYR A 1 87 ? -15.005 2.543 23.708 1.00 72.19 87 TYR A N 1
ATOM 720 C CA . TYR A 1 87 ? -15.384 3.371 24.857 1.00 72.19 87 TYR A CA 1
ATOM 721 C C . TYR A 1 87 ? -14.233 4.277 25.310 1.00 72.19 87 TYR A C 1
ATOM 723 O O . TYR A 1 87 ? -14.463 5.446 25.602 1.00 72.19 87 TYR A O 1
ATOM 731 N N . MET A 1 88 ? -12.989 3.786 25.319 1.00 70.94 88 MET A N 1
ATOM 732 C CA . MET A 1 88 ? -11.816 4.623 25.589 1.00 70.94 88 MET A CA 1
ATOM 733 C C . MET A 1 88 ? -11.607 5.664 24.488 1.00 70.94 88 MET A C 1
ATOM 735 O O . MET A 1 88 ? -11.450 6.838 24.803 1.00 70.94 88 MET A O 1
ATOM 739 N N . GLN A 1 89 ? -11.722 5.274 23.214 1.00 68.56 89 GLN A N 1
ATOM 740 C CA . GLN A 1 89 ? -11.688 6.212 22.091 1.00 68.56 89 GLN A CA 1
ATOM 741 C C . GLN A 1 89 ? -12.824 7.231 22.144 1.00 68.56 89 GLN A C 1
ATOM 743 O O . GLN A 1 89 ? -12.575 8.393 21.867 1.00 68.56 89 GLN A O 1
ATOM 748 N N . GLN A 1 90 ? -14.045 6.834 22.512 1.00 66.12 90 GLN A N 1
ATOM 749 C CA . GLN A 1 90 ? -15.177 7.748 22.668 1.00 66.12 90 GLN A CA 1
ATOM 750 C C . GLN A 1 90 ? -14.996 8.674 23.858 1.00 66.12 90 GLN A C 1
ATOM 752 O O . GLN A 1 90 ? -15.363 9.827 23.752 1.00 66.12 90 GLN A O 1
ATOM 757 N N . LYS A 1 91 ? -14.406 8.217 24.963 1.00 64.94 91 LYS A N 1
ATOM 758 C CA . LYS A 1 91 ? -14.106 9.063 26.123 1.00 64.94 91 LYS A CA 1
ATOM 759 C C . LYS A 1 91 ? -12.994 10.069 25.821 1.00 64.94 91 LYS A C 1
ATOM 761 O O . LYS A 1 91 ? -13.044 11.203 26.297 1.00 64.94 91 LYS A O 1
ATOM 766 N N . ASP A 1 92 ? -12.008 9.671 25.022 1.00 62.25 92 ASP A N 1
ATOM 767 C CA . ASP A 1 92 ? -10.986 10.578 24.500 1.00 62.25 92 ASP A CA 1
ATOM 768 C C . ASP A 1 92 ? -11.579 11.532 23.449 1.00 62.25 92 ASP A C 1
ATOM 770 O O . ASP A 1 92 ? -11.274 12.721 23.470 1.00 62.25 92 ASP A O 1
ATOM 774 N N . GLN A 1 93 ? -12.501 11.058 22.604 1.00 55.91 93 GLN A N 1
ATOM 775 C CA . GLN A 1 93 ? -13.228 11.880 21.632 1.00 55.91 93 GLN A CA 1
ATOM 776 C C . GLN A 1 93 ? -14.281 12.790 22.268 1.00 55.91 93 GLN A C 1
ATOM 778 O O . GLN A 1 93 ? -14.476 13.870 21.748 1.00 55.91 93 GLN A O 1
ATOM 783 N N . GLU A 1 94 ? -14.948 12.428 23.365 1.00 58.19 94 GLU A N 1
ATOM 784 C CA . GLU A 1 94 ? -15.918 13.272 24.085 1.00 58.19 94 GLU A CA 1
ATOM 785 C C . GLU A 1 94 ? -15.212 14.432 24.784 1.00 58.19 94 GLU A C 1
ATOM 787 O O . GLU A 1 94 ? -15.719 15.552 24.792 1.00 58.19 94 GLU A O 1
ATOM 792 N N . LYS A 1 95 ? -13.994 14.197 25.291 1.00 56.72 95 LYS A N 1
ATOM 793 C CA . LYS A 1 95 ? -13.104 15.271 25.753 1.00 56.72 95 LYS A CA 1
ATOM 794 C C . LYS A 1 95 ? -12.687 16.227 24.631 1.00 56.72 95 LYS A C 1
ATOM 796 O O . LYS A 1 95 ? -12.381 17.381 24.922 1.00 56.72 95 LYS A O 1
ATOM 801 N N . ASP A 1 96 ? -12.691 15.768 23.381 1.00 56.09 96 ASP A N 1
ATOM 802 C CA . ASP A 1 96 ? -12.281 16.534 22.200 1.00 56.09 96 ASP A CA 1
ATOM 803 C C . ASP A 1 96 ? -13.428 16.841 21.213 1.00 56.09 96 ASP A C 1
ATOM 805 O O . ASP A 1 96 ? -13.192 17.440 20.169 1.00 56.09 96 ASP A O 1
ATOM 809 N N . HIS A 1 97 ? -14.691 16.530 21.539 1.00 47.81 97 HIS A N 1
ATOM 810 C CA . HIS A 1 97 ? -15.841 16.609 20.612 1.00 47.81 97 HIS A CA 1
ATOM 811 C C . HIS A 1 97 ? -16.215 18.055 20.244 1.00 47.81 97 HIS A C 1
ATOM 813 O O . HIS A 1 97 ? -17.080 18.293 19.406 1.00 47.81 97 HIS A O 1
ATOM 819 N N . ASN A 1 98 ? -15.538 19.024 20.865 1.00 51.72 98 ASN A N 1
ATOM 820 C CA . ASN A 1 98 ? -15.612 20.444 20.547 1.00 51.72 98 ASN A CA 1
ATOM 821 C C . ASN A 1 98 ? -14.455 20.919 19.637 1.00 51.72 98 ASN A C 1
ATOM 823 O O . ASN A 1 98 ? -14.259 22.121 19.459 1.00 51.72 98 ASN A O 1
ATOM 827 N N . ARG A 1 99 ? -13.644 20.002 19.087 1.00 56.16 99 ARG A N 1
ATOM 828 C CA . ARG A 1 99 ? -12.513 20.303 18.199 1.00 56.16 99 ARG A CA 1
ATOM 829 C C . ARG A 1 99 ? -12.572 19.463 16.929 1.00 56.16 99 ARG A C 1
ATOM 831 O O . ARG A 1 99 ? -12.348 18.260 16.925 1.00 56.16 99 ARG A O 1
ATOM 838 N N . SER A 1 100 ? -12.825 20.141 15.816 1.00 53.66 100 SER A N 1
ATOM 839 C CA . SER A 1 100 ? -12.536 19.597 14.493 1.00 53.66 100 SER A CA 1
ATOM 840 C C . SER A 1 100 ? -11.015 19.505 14.332 1.00 53.66 100 SER A C 1
ATOM 842 O O . SER A 1 100 ? -10.331 20.531 14.311 1.00 53.66 100 SER A O 1
ATOM 844 N N . TYR A 1 101 ? -10.473 18.287 14.274 1.00 63.22 101 TYR A N 1
ATOM 845 C CA . TYR A 1 101 ? -9.047 18.074 14.031 1.00 63.22 101 TYR A CA 1
ATOM 846 C C . TYR A 1 101 ? -8.717 18.418 12.576 1.00 63.22 101 TYR A C 1
ATOM 848 O O . TYR A 1 101 ? -9.104 17.712 11.646 1.00 63.22 101 TYR A O 1
ATOM 856 N N . GLY A 1 102 ? -7.991 19.516 12.380 1.00 73.44 102 GLY A N 1
ATOM 857 C CA . GLY A 1 102 ? -7.439 19.907 11.086 1.00 73.44 102 GLY A CA 1
ATOM 858 C C . GLY A 1 102 ? -6.001 19.424 10.894 1.00 73.44 102 GLY A C 1
ATOM 859 O O . GLY A 1 102 ? -5.315 19.047 11.843 1.00 73.44 102 GLY A O 1
ATOM 860 N N . VAL A 1 103 ? -5.490 19.534 9.666 1.00 67.62 103 VAL A N 1
ATOM 861 C CA . VAL A 1 103 ? -4.068 19.287 9.341 1.00 67.62 103 VAL A CA 1
ATOM 862 C C . VAL A 1 103 ? -3.115 20.173 10.161 1.00 67.62 103 VAL A C 1
ATOM 864 O O . VAL A 1 103 ? -1.986 19.775 10.432 1.00 67.62 103 VAL A O 1
ATOM 867 N N . MET A 1 104 ? -3.575 21.342 10.629 1.00 68.75 104 MET A N 1
ATOM 868 C CA . MET A 1 104 ? -2.819 22.200 11.551 1.00 68.75 104 MET A CA 1
ATOM 869 C C . MET A 1 104 ? -2.669 21.609 12.963 1.00 68.75 104 MET A C 1
ATOM 871 O O . MET A 1 104 ? -1.687 21.914 13.642 1.00 68.75 104 MET A O 1
ATOM 875 N N . ASP A 1 105 ? -3.582 20.745 13.412 1.00 68.50 105 ASP A N 1
ATOM 876 C CA . ASP A 1 105 ? -3.515 20.139 14.751 1.00 68.50 105 ASP A CA 1
ATOM 877 C C . ASP A 1 105 ? -2.380 19.103 14.845 1.00 68.50 105 ASP A C 1
ATOM 879 O O . ASP A 1 105 ? -1.816 18.875 15.917 1.00 68.50 105 ASP A O 1
ATOM 883 N N . LEU A 1 106 ? -1.929 18.586 13.693 1.00 65.00 106 LEU A N 1
ATOM 884 C CA . LEU A 1 106 ? -0.738 17.737 13.581 1.00 65.00 106 LEU A CA 1
ATOM 885 C C . LEU A 1 106 ? 0.546 18.441 14.053 1.00 65.00 106 LEU A C 1
ATOM 887 O O . LEU A 1 106 ? 1.472 17.793 14.545 1.00 65.00 106 LEU A O 1
ATOM 891 N N . LEU A 1 107 ? 0.603 19.767 13.905 1.00 67.00 107 LEU A N 1
ATOM 892 C CA . LEU A 1 107 ? 1.740 20.599 14.308 1.00 67.00 107 LEU A CA 1
ATOM 893 C C . LEU A 1 107 ? 1.575 21.187 15.714 1.00 67.00 107 LEU A C 1
ATOM 895 O O . LEU A 1 107 ? 2.541 21.716 16.270 1.00 67.00 107 LEU A O 1
ATOM 899 N N . ARG A 1 108 ? 0.377 21.088 16.298 1.00 67.19 108 ARG A N 1
ATOM 900 C CA . ARG A 1 108 ? 0.033 21.731 17.569 1.00 67.19 108 ARG A CA 1
ATOM 901 C C . ARG A 1 108 ? 0.589 20.984 18.777 1.00 67.19 108 ARG A C 1
ATOM 903 O O . ARG A 1 108 ? 1.035 21.612 19.734 1.00 67.19 108 ARG A O 1
ATOM 910 N N . THR A 1 109 ? 0.624 19.652 18.743 1.00 77.38 109 THR A N 1
ATOM 911 C CA . THR A 1 109 ? 1.192 18.846 19.836 1.00 77.38 109 THR A CA 1
ATOM 912 C C . THR A 1 109 ? 2.682 18.581 19.607 1.00 77.38 109 THR A C 1
ATOM 914 O O . THR A 1 109 ? 3.071 18.017 18.587 1.00 77.38 109 THR A O 1
ATOM 917 N N . SER A 1 110 ? 3.539 18.910 20.584 1.00 70.81 110 SER A N 1
ATOM 918 C CA . SER A 1 110 ? 5.010 18.798 20.461 1.00 70.81 110 SER A CA 1
ATOM 919 C C . SER A 1 110 ? 5.501 17.383 20.102 1.00 70.81 110 SER A C 1
ATOM 921 O O . SER A 1 110 ? 6.407 17.223 19.282 1.00 70.81 110 SER A O 1
ATOM 923 N N . ASN A 1 111 ? 4.854 16.347 20.647 1.00 75.56 111 ASN A N 1
ATOM 924 C CA . ASN A 1 111 ? 5.161 14.948 20.332 1.00 75.56 111 ASN A CA 1
ATOM 925 C C . ASN A 1 111 ? 4.773 14.561 18.900 1.00 75.56 111 ASN A C 1
ATOM 927 O O . ASN A 1 111 ? 5.512 13.830 18.242 1.00 75.56 111 ASN A O 1
ATOM 931 N N . LEU A 1 112 ? 3.633 15.056 18.414 1.00 77.94 112 LEU A N 1
ATOM 932 C CA . LEU A 1 112 ? 3.148 14.759 17.069 1.00 77.94 112 LEU A CA 1
ATOM 933 C C . LEU A 1 112 ? 3.979 15.511 16.026 1.00 77.94 112 LEU A C 1
ATOM 935 O O . LEU A 1 112 ? 4.471 14.895 15.089 1.00 77.94 112 LEU A O 1
ATOM 939 N N . ARG A 1 113 ? 4.284 16.791 16.276 1.00 80.50 113 ARG A N 1
ATOM 940 C CA . ARG A 1 113 ? 5.167 17.608 15.435 1.00 80.50 113 ARG A CA 1
ATOM 941 C C . ARG A 1 113 ? 6.550 16.983 15.250 1.00 80.50 113 ARG A C 1
ATOM 943 O O . ARG A 1 113 ? 7.036 16.935 14.126 1.00 80.50 113 ARG A O 1
ATOM 950 N N . ARG A 1 114 ? 7.183 16.480 16.322 1.00 81.50 114 ARG A N 1
ATOM 951 C CA . ARG A 1 114 ? 8.486 15.792 16.217 1.00 81.50 114 ARG A CA 1
ATOM 952 C C . ARG A 1 114 ? 8.395 14.546 15.340 1.00 81.50 114 ARG A C 1
ATOM 954 O O . ARG A 1 114 ? 9.236 14.370 14.468 1.00 81.50 114 ARG A O 1
ATOM 961 N N . LYS A 1 115 ? 7.369 13.712 15.533 1.00 83.81 115 LYS A N 1
ATOM 962 C CA . LYS A 1 115 ? 7.164 12.506 14.716 1.00 83.81 115 LYS A CA 1
ATOM 963 C C . LYS A 1 115 ? 6.916 12.855 13.249 1.00 83.81 115 LYS A C 1
ATOM 965 O O . LYS A 1 115 ? 7.570 12.282 12.387 1.00 83.81 115 LYS A O 1
ATOM 970 N N . THR A 1 116 ? 6.045 13.823 12.973 1.00 85.56 116 THR A N 1
ATOM 971 C CA . THR A 1 116 ? 5.757 14.287 11.611 1.00 85.56 116 THR A CA 1
ATOM 972 C C . THR A 1 116 ? 7.012 14.836 10.937 1.00 85.56 116 THR A C 1
ATOM 974 O O . THR A 1 116 ? 7.322 14.415 9.833 1.00 85.56 116 THR A O 1
ATOM 977 N N . LEU A 1 117 ? 7.792 15.694 11.608 1.00 86.75 117 LEU A N 1
ATOM 978 C CA . LEU A 1 117 ? 9.040 16.233 11.052 1.00 86.75 117 LEU A CA 1
ATOM 979 C C . LEU A 1 117 ? 10.074 15.143 10.757 1.00 86.75 117 LEU A C 1
ATOM 981 O O . LEU A 1 117 ? 10.688 15.172 9.696 1.00 86.75 117 LEU A O 1
ATOM 985 N N . ILE A 1 118 ? 10.244 14.175 11.662 1.00 89.12 118 ILE A N 1
ATOM 986 C CA . ILE A 1 118 ? 11.163 13.049 11.449 1.00 89.12 118 ILE A CA 1
ATOM 987 C C . ILE A 1 118 ? 10.723 12.232 10.229 1.00 89.12 118 ILE A C 1
ATOM 989 O O . ILE A 1 118 ? 11.546 11.938 9.369 1.00 89.12 118 ILE A O 1
ATOM 993 N N . ILE A 1 119 ? 9.434 11.903 10.118 1.00 88.88 119 ILE A N 1
ATOM 994 C CA . ILE A 1 119 ? 8.902 11.126 8.991 1.00 88.88 119 ILE A CA 1
ATOM 995 C C . ILE A 1 119 ? 9.061 11.897 7.672 1.00 88.88 119 ILE A C 1
ATOM 997 O O . ILE A 1 119 ? 9.537 11.325 6.692 1.00 88.88 119 ILE A O 1
ATOM 1001 N N . THR A 1 120 ? 8.734 13.193 7.649 1.00 87.88 120 THR A N 1
ATOM 1002 C CA . THR A 1 120 ? 8.902 14.043 6.460 1.00 87.88 120 THR A CA 1
ATOM 1003 C C . THR A 1 120 ? 10.369 14.159 6.058 1.00 87.88 120 THR A C 1
ATOM 1005 O O . THR A 1 120 ? 10.682 14.078 4.874 1.00 87.88 120 THR A O 1
ATOM 1008 N N . PHE A 1 121 ? 11.280 14.298 7.024 1.00 91.88 121 PHE A N 1
ATOM 1009 C CA . PHE A 1 121 ? 12.714 14.377 6.757 1.00 91.88 121 PHE A CA 1
ATOM 1010 C C . PHE A 1 121 ? 13.267 13.061 6.204 1.00 91.88 121 PHE A C 1
ATOM 1012 O O . PHE A 1 121 ? 13.982 13.071 5.208 1.00 91.88 121 PHE A O 1
ATOM 1019 N N . ILE A 1 122 ? 12.888 11.921 6.790 1.00 91.19 122 ILE A N 1
ATOM 1020 C CA . ILE A 1 122 ? 13.271 10.597 6.278 1.00 91.19 122 ILE A CA 1
ATOM 1021 C C . ILE A 1 122 ? 12.788 10.426 4.836 1.00 91.19 122 ILE A C 1
ATOM 1023 O O . ILE A 1 122 ? 13.555 10.002 3.973 1.00 91.19 122 ILE A O 1
ATOM 1027 N N . TRP A 1 123 ? 11.534 10.786 4.558 1.00 92.06 123 TRP A N 1
ATOM 1028 C CA . TRP A 1 123 ? 10.970 10.682 3.216 1.00 92.06 123 TRP A CA 1
ATOM 1029 C C . TRP A 1 123 ? 11.672 11.611 2.213 1.00 92.06 123 TRP A C 1
ATOM 1031 O O . TRP A 1 123 ? 11.982 11.187 1.098 1.00 92.06 123 TRP A O 1
ATOM 1041 N N . PHE A 1 124 ? 11.987 12.844 2.619 1.00 91.88 124 PHE A N 1
ATOM 1042 C CA . PHE A 1 124 ? 12.724 13.812 1.805 1.00 91.88 124 PHE A CA 1
ATOM 1043 C C . PHE A 1 124 ? 14.144 13.340 1.481 1.00 91.88 124 PHE A C 1
ATOM 1045 O O . PHE A 1 124 ? 14.543 13.372 0.317 1.00 91.88 124 PHE A O 1
ATOM 1052 N N . THR A 1 125 ? 14.892 12.870 2.480 1.00 91.38 125 THR A N 1
ATOM 1053 C CA . THR A 1 125 ? 16.254 12.360 2.285 1.00 91.38 125 THR A CA 1
ATOM 1054 C C . THR A 1 125 ? 16.242 11.143 1.373 1.00 91.38 125 THR A C 1
ATOM 1056 O O . THR A 1 125 ? 17.019 11.088 0.425 1.00 91.38 125 THR A O 1
ATOM 1059 N N . ASN A 1 126 ? 15.316 10.206 1.590 1.00 85.75 126 ASN A N 1
ATOM 1060 C CA . ASN A 1 126 ? 15.191 9.028 0.738 1.00 85.75 126 ASN A CA 1
ATOM 1061 C C . ASN A 1 126 ? 14.864 9.404 -0.717 1.00 85.75 126 ASN A C 1
ATOM 1063 O O . ASN A 1 126 ? 15.491 8.901 -1.643 1.00 85.75 126 ASN A O 1
ATOM 1067 N N . THR A 1 127 ? 13.930 10.337 -0.923 1.00 84.25 127 THR A N 1
ATOM 1068 C CA . THR A 1 127 ? 13.564 10.813 -2.266 1.00 84.25 127 THR A CA 1
ATOM 1069 C C . THR A 1 127 ? 14.725 11.544 -2.930 1.00 84.25 127 THR A C 1
ATOM 1071 O O . THR A 1 127 ? 15.023 11.282 -4.088 1.00 84.25 127 THR A O 1
ATOM 1074 N N . SER A 1 128 ? 15.423 12.413 -2.198 1.00 85.25 128 SER A N 1
ATOM 1075 C CA . SER A 1 128 ? 16.574 13.162 -2.712 1.00 85.25 128 SER A CA 1
ATOM 1076 C C . SER A 1 128 ? 17.720 12.241 -3.123 1.00 85.25 128 SER A C 1
ATOM 1078 O O . SER A 1 128 ? 18.278 12.412 -4.201 1.00 85.25 128 SER A O 1
ATOM 1080 N N . VAL A 1 129 ? 18.043 11.234 -2.305 1.00 84.50 129 VAL A N 1
ATOM 1081 C CA . VAL A 1 129 ? 19.071 10.235 -2.631 1.00 84.50 129 VAL A CA 1
ATOM 1082 C C . VAL A 1 129 ? 18.648 9.404 -3.839 1.00 84.50 129 VAL A C 1
ATOM 1084 O O . VAL A 1 129 ? 19.437 9.222 -4.761 1.00 84.50 129 VAL A O 1
ATOM 1087 N N . TYR A 1 130 ? 17.395 8.947 -3.877 1.00 75.69 130 TYR A N 1
ATOM 1088 C CA . TYR A 1 130 ? 16.889 8.125 -4.973 1.00 75.69 130 TYR A CA 1
ATOM 1089 C C . TYR A 1 130 ? 16.862 8.875 -6.309 1.00 75.69 130 TYR A C 1
ATOM 1091 O O . TYR A 1 130 ? 17.338 8.371 -7.326 1.00 75.69 130 TYR A O 1
ATOM 1099 N N . VAL A 1 131 ? 16.338 10.099 -6.303 1.00 77.62 131 VAL A N 1
ATOM 1100 C CA . VAL A 1 131 ? 16.277 10.969 -7.479 1.00 77.62 131 VAL A CA 1
ATOM 1101 C C . VAL A 1 131 ? 17.685 11.396 -7.894 1.00 77.62 131 VAL A C 1
ATOM 1103 O O . VAL A 1 131 ? 17.996 11.357 -9.078 1.00 77.62 131 VAL A O 1
ATOM 1106 N N . GLY A 1 132 ? 18.567 11.711 -6.940 1.00 77.75 132 GLY A N 1
ATOM 1107 C CA . GLY A 1 132 ? 19.971 12.029 -7.207 1.00 77.75 132 GLY A CA 1
ATOM 1108 C C . GLY A 1 132 ? 20.719 10.882 -7.889 1.00 77.75 132 GLY A C 1
ATOM 1109 O O . GLY A 1 132 ? 21.375 11.103 -8.902 1.00 77.75 132 GLY A O 1
ATOM 1110 N N . LEU A 1 133 ? 20.560 9.648 -7.401 1.00 69.44 133 LEU A N 1
ATOM 1111 C CA . LEU A 1 133 ? 21.118 8.453 -8.042 1.00 69.44 133 LEU A CA 1
ATOM 1112 C C . LEU A 1 133 ? 20.506 8.215 -9.430 1.00 69.44 133 LEU A C 1
ATOM 1114 O O . LEU A 1 133 ? 21.232 7.925 -10.376 1.00 69.44 133 LEU A O 1
ATOM 1118 N N . SER A 1 134 ? 19.190 8.401 -9.569 1.00 65.94 134 SER A N 1
ATOM 1119 C CA . SER A 1 134 ? 18.478 8.206 -10.840 1.00 65.94 134 SER A CA 1
ATOM 1120 C C . SER A 1 134 ? 18.876 9.230 -11.910 1.00 65.94 134 SER A C 1
ATOM 1122 O O . SER A 1 134 ? 18.996 8.864 -13.073 1.00 65.94 134 SER A O 1
ATOM 1124 N N . TYR A 1 135 ? 19.121 10.493 -11.540 1.00 68.12 135 TYR A N 1
ATOM 1125 C CA . TYR A 1 135 ? 19.610 11.531 -12.462 1.00 68.12 135 TYR A CA 1
ATOM 1126 C C . TYR A 1 135 ? 21.109 11.418 -12.758 1.00 68.12 135 TYR A C 1
ATOM 1128 O O . TYR A 1 135 ? 21.542 11.832 -13.831 1.00 68.12 135 TYR A O 1
ATOM 1136 N N . TYR A 1 136 ? 21.910 10.865 -11.842 1.00 63.19 136 TYR A N 1
ATOM 1137 C CA . TYR A 1 136 ? 23.340 10.642 -12.079 1.00 63.19 136 TYR A CA 1
ATOM 1138 C C . TYR A 1 136 ? 23.616 9.374 -12.907 1.00 63.19 136 TYR A C 1
ATOM 1140 O O . TYR A 1 136 ? 24.632 9.298 -13.593 1.00 63.19 136 TYR A O 1
ATOM 1148 N N . ALA A 1 137 ? 22.699 8.402 -12.908 1.00 56.31 137 ALA A N 1
ATOM 1149 C CA . ALA A 1 137 ? 22.792 7.184 -13.717 1.00 56.31 137 ALA A CA 1
ATOM 1150 C C . ALA A 1 137 ? 22.994 7.430 -15.236 1.00 56.31 137 ALA A C 1
ATOM 1152 O O . ALA A 1 137 ? 23.864 6.782 -15.820 1.00 56.31 137 ALA A O 1
ATOM 1153 N N . PRO A 1 138 ? 22.289 8.372 -15.897 1.00 54.75 138 PRO A N 1
ATOM 1154 C CA . PRO A 1 138 ? 22.555 8.710 -17.299 1.00 54.75 138 PRO A CA 1
ATOM 1155 C C . PRO A 1 138 ? 23.796 9.604 -17.506 1.00 54.75 138 PRO A C 1
ATOM 1157 O O . PRO A 1 138 ? 24.340 9.650 -18.607 1.00 54.75 138 PRO A O 1
ATOM 1160 N N . ALA A 1 139 ? 24.305 10.274 -16.462 1.00 56.44 139 ALA A N 1
ATOM 1161 C CA . ALA A 1 139 ? 25.470 11.167 -16.547 1.00 56.44 139 ALA A CA 1
ATOM 1162 C C . ALA A 1 139 ? 26.828 10.434 -16.602 1.00 56.44 139 ALA A C 1
ATOM 1164 O O . ALA A 1 139 ? 27.854 11.060 -16.863 1.00 56.44 139 ALA A O 1
ATOM 1165 N N . LEU A 1 140 ? 26.842 9.110 -16.404 1.00 54.16 140 LEU A N 1
ATOM 1166 C CA . LEU A 1 140 ? 28.029 8.255 -16.542 1.00 54.16 140 LEU A CA 1
ATOM 1167 C C . LEU A 1 140 ? 28.506 8.075 -17.999 1.00 54.16 140 LEU A C 1
ATOM 1169 O O . LEU A 1 140 ? 29.591 7.543 -18.215 1.00 54.16 140 LEU A O 1
ATOM 1173 N N . GLY A 1 141 ? 27.755 8.584 -18.984 1.00 48.25 141 GLY A N 1
ATOM 1174 C CA . GLY A 1 141 ? 28.113 8.547 -20.404 1.00 48.25 141 GLY A CA 1
ATOM 1175 C C . GLY A 1 141 ? 27.865 7.177 -21.045 1.00 48.25 141 GLY A C 1
ATOM 1176 O O . GLY A 1 141 ? 28.174 6.137 -20.467 1.00 48.25 141 GLY A O 1
ATOM 1177 N N . GLY A 1 142 ? 27.278 7.176 -22.244 1.00 60.75 142 GLY A N 1
ATOM 1178 C CA . GLY A 1 142 ? 26.909 5.968 -22.992 1.00 60.75 142 GLY A CA 1
ATOM 1179 C C . GLY A 1 142 ? 25.435 5.939 -23.404 1.00 60.75 142 GLY A C 1
ATOM 1180 O O . GLY A 1 142 ? 24.696 6.892 -23.172 1.00 60.75 142 GLY A O 1
ATOM 1181 N N . ASP A 1 143 ? 25.023 4.842 -24.042 1.00 58.41 143 ASP A N 1
ATOM 1182 C CA . ASP A 1 143 ? 23.631 4.588 -24.424 1.00 58.41 143 ASP A CA 1
ATOM 1183 C C . ASP A 1 143 ? 22.789 4.446 -23.139 1.00 58.41 143 ASP A C 1
ATOM 1185 O O . ASP A 1 143 ? 23.054 3.582 -22.299 1.00 58.41 143 ASP A O 1
ATOM 1189 N N . GLU A 1 144 ? 21.814 5.334 -22.942 1.00 58.53 144 GLU A N 1
ATOM 1190 C CA . GLU A 1 144 ? 21.052 5.504 -21.690 1.00 58.53 144 GLU A CA 1
ATOM 1191 C C . GLU A 1 144 ? 20.366 4.194 -21.251 1.00 58.53 144 GLU A C 1
ATOM 1193 O O . GLU A 1 144 ? 20.246 3.881 -20.064 1.00 58.53 144 GLU A O 1
ATOM 1198 N N . PHE A 1 145 ? 20.022 3.363 -22.236 1.00 57.50 145 PHE A N 1
ATOM 1199 C CA . PHE A 1 145 ? 19.456 2.029 -22.065 1.00 57.50 145 PHE A CA 1
ATOM 1200 C C . PHE A 1 145 ? 20.467 0.993 -21.538 1.00 57.50 145 PHE A C 1
ATOM 1202 O O . PHE A 1 145 ? 20.095 0.108 -20.767 1.00 57.50 145 PHE A O 1
ATOM 1209 N N . LEU A 1 146 ? 21.749 1.103 -21.909 1.00 55.06 146 LEU A N 1
ATOM 1210 C CA . LEU A 1 146 ? 22.830 0.217 -21.450 1.00 55.06 146 LEU A CA 1
ATOM 1211 C C . LEU A 1 146 ? 23.223 0.511 -20.003 1.00 55.06 146 LEU A C 1
ATOM 1213 O O . LEU A 1 146 ? 23.469 -0.422 -19.242 1.00 55.06 146 LEU A O 1
ATOM 1217 N N . ASN A 1 147 ? 23.224 1.782 -19.600 1.00 57.41 147 ASN A N 1
ATOM 1218 C CA . ASN A 1 147 ? 23.505 2.164 -18.214 1.00 57.41 147 ASN A CA 1
ATOM 1219 C C . ASN A 1 147 ? 22.382 1.716 -17.269 1.00 57.41 147 ASN A C 1
ATOM 1221 O O . ASN A 1 147 ? 22.661 1.207 -16.184 1.00 57.41 147 ASN A O 1
ATOM 1225 N N . PHE A 1 148 ? 21.121 1.800 -17.705 1.00 58.62 148 PHE A N 1
ATOM 1226 C CA . PHE A 1 148 ? 19.989 1.261 -16.946 1.00 58.62 148 PHE A CA 1
ATOM 1227 C C . PHE A 1 148 ? 20.044 -0.275 -16.829 1.00 58.62 148 PHE A C 1
ATOM 1229 O O . PHE A 1 148 ? 19.743 -0.838 -15.776 1.00 58.62 148 PHE A O 1
ATOM 1236 N N . PHE A 1 149 ? 20.492 -0.960 -17.888 1.00 60.81 149 PHE A N 1
ATOM 1237 C CA . PHE A 1 149 ? 20.719 -2.408 -17.889 1.00 60.81 149 PHE A CA 1
ATOM 1238 C C . PHE A 1 149 ? 21.871 -2.827 -16.963 1.00 60.81 149 PHE A C 1
ATOM 1240 O O . PHE A 1 149 ? 21.711 -3.747 -16.161 1.00 60.81 149 PHE A O 1
ATOM 1247 N N . LEU A 1 150 ? 23.014 -2.139 -17.031 1.00 58.28 150 LEU A N 1
ATOM 1248 C CA . LEU A 1 150 ? 24.179 -2.402 -16.183 1.00 58.28 150 LEU A CA 1
ATOM 1249 C C . LEU A 1 150 ? 23.878 -2.135 -14.706 1.00 58.28 150 LEU A C 1
ATOM 1251 O O . LEU A 1 150 ? 24.287 -2.927 -13.862 1.00 58.28 150 LEU A O 1
ATOM 1255 N N . ALA A 1 151 ? 23.112 -1.087 -14.392 1.00 55.56 151 ALA A N 1
ATOM 1256 C CA . ALA A 1 151 ? 22.654 -0.816 -13.032 1.00 55.56 151 ALA A CA 1
ATOM 1257 C C . ALA A 1 151 ? 21.767 -1.953 -12.492 1.00 55.56 151 ALA A C 1
ATOM 1259 O O . ALA A 1 151 ? 22.004 -2.445 -11.391 1.00 55.56 151 ALA A O 1
ATOM 1260 N N . GLY A 1 152 ? 20.809 -2.443 -13.290 1.00 58.91 152 GLY A N 1
ATOM 1261 C CA . GLY A 1 152 ? 19.982 -3.597 -12.916 1.00 58.91 152 GLY A CA 1
ATOM 1262 C C . GLY A 1 152 ? 20.776 -4.905 -12.779 1.00 58.91 152 GLY A C 1
ATOM 1263 O O . GLY A 1 152 ? 20.490 -5.712 -11.896 1.00 58.91 152 GLY A O 1
ATOM 1264 N N . ALA A 1 153 ? 21.796 -5.112 -13.617 1.00 62.09 153 ALA A N 1
ATOM 1265 C CA . ALA A 1 153 ? 22.656 -6.294 -13.578 1.00 62.09 153 ALA A CA 1
ATOM 1266 C C . ALA A 1 153 ? 23.631 -6.288 -12.389 1.00 62.09 153 ALA A C 1
ATOM 1268 O O . ALA A 1 153 ? 23.879 -7.340 -11.806 1.00 62.09 153 ALA A O 1
ATOM 1269 N N . VAL A 1 154 ? 24.156 -5.120 -12.003 1.00 62.38 154 VAL A N 1
ATOM 1270 C CA . VAL A 1 154 ? 25.058 -4.950 -10.848 1.00 62.38 154 VAL A CA 1
ATOM 1271 C C . VAL A 1 154 ? 24.357 -5.233 -9.520 1.00 62.38 154 VAL A C 1
ATOM 1273 O O . VAL A 1 154 ? 25.011 -5.675 -8.580 1.00 62.38 154 VAL A O 1
ATOM 1276 N N . GLU A 1 155 ? 23.038 -5.059 -9.439 1.00 53.62 155 GLU A N 1
ATOM 1277 C CA . GLU A 1 155 ? 22.282 -5.382 -8.225 1.00 53.62 155 GLU A CA 1
ATOM 1278 C C . GLU A 1 155 ? 22.035 -6.893 -8.038 1.00 53.62 155 GLU A C 1
ATOM 1280 O O . GLU A 1 155 ? 21.793 -7.328 -6.913 1.00 53.62 155 GLU A O 1
ATOM 1285 N N . LEU A 1 156 ? 22.131 -7.725 -9.087 1.00 56.72 156 LEU A N 1
ATOM 1286 C CA . LEU A 1 156 ? 21.877 -9.174 -8.993 1.00 56.72 156 LEU A CA 1
ATOM 1287 C C . LEU A 1 156 ? 22.913 -9.933 -8.133 1.00 56.72 156 LEU A C 1
ATOM 1289 O O . LEU A 1 156 ? 22.492 -10.702 -7.265 1.00 56.72 156 LEU A O 1
ATOM 1293 N N . PRO A 1 157 ? 24.240 -9.735 -8.294 1.00 56.41 157 PRO A N 1
ATOM 1294 C CA . PRO A 1 157 ? 25.242 -10.370 -7.436 1.00 56.41 157 PRO A CA 1
ATOM 1295 C C . PRO A 1 157 ? 25.134 -9.935 -5.974 1.00 56.41 157 PRO A C 1
ATOM 1297 O O . PRO A 1 157 ? 25.389 -10.733 -5.075 1.00 56.41 157 PRO A O 1
ATOM 1300 N N . THR A 1 158 ? 24.726 -8.689 -5.721 1.00 54.00 158 THR A N 1
ATOM 1301 C CA . THR A 1 158 ? 24.649 -8.124 -4.369 1.00 54.00 158 THR A CA 1
ATOM 1302 C C . THR A 1 158 ? 23.617 -8.841 -3.490 1.00 54.00 158 THR A C 1
ATOM 1304 O O . THR A 1 158 ? 23.827 -8.925 -2.287 1.00 54.00 158 THR A O 1
ATOM 1307 N N . TYR A 1 159 ? 22.554 -9.417 -4.069 1.00 51.16 159 TYR A N 1
ATOM 1308 C CA . TYR A 1 159 ? 21.570 -10.238 -3.339 1.00 51.16 159 TYR A CA 1
ATOM 1309 C C . TYR A 1 159 ? 21.946 -11.719 -3.212 1.00 51.16 159 TYR A C 1
ATOM 1311 O O . TYR A 1 159 ? 21.353 -12.418 -2.402 1.00 51.16 159 TYR A O 1
ATOM 1319 N N . VAL A 1 160 ? 22.880 -12.226 -4.024 1.00 52.31 160 VAL A N 1
ATOM 1320 C CA . VAL A 1 160 ? 23.354 -13.622 -3.917 1.00 52.31 160 VAL A CA 1
ATOM 1321 C C . VAL A 1 160 ? 24.459 -13.743 -2.865 1.00 52.31 160 VAL A C 1
ATOM 1323 O O . VAL A 1 160 ? 24.639 -14.803 -2.271 1.00 52.31 160 VAL A O 1
ATOM 1326 N N . VAL A 1 161 ? 25.200 -12.657 -2.637 1.00 52.34 161 VAL A N 1
ATOM 1327 C CA . VAL A 1 161 ? 26.316 -12.596 -1.682 1.00 52.34 161 VAL A CA 1
ATOM 1328 C C . VAL A 1 161 ? 25.871 -12.170 -0.269 1.00 52.34 161 VAL A C 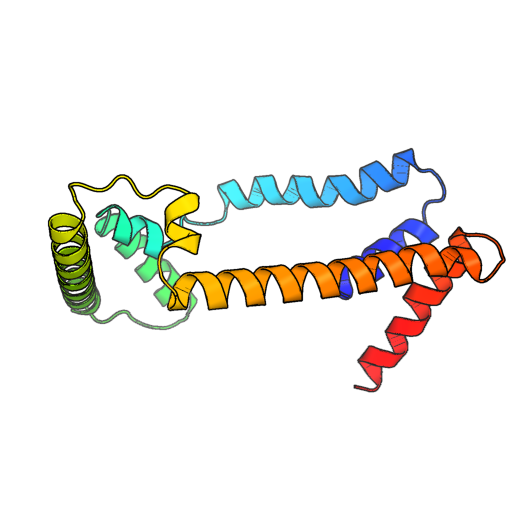1
ATOM 1330 O O . VAL A 1 161 ? 26.630 -12.381 0.676 1.00 52.34 161 VAL A O 1
ATOM 1333 N N . LEU A 1 162 ? 24.664 -11.608 -0.105 1.00 42.47 162 LEU A N 1
ATOM 1334 C CA . LEU A 1 162 ? 24.117 -11.108 1.169 1.00 42.47 162 LEU A CA 1
ATOM 1335 C C . LEU A 1 162 ? 22.961 -11.976 1.681 1.00 42.47 162 LEU A C 1
ATOM 1337 O O . LEU A 1 162 ? 22.956 -12.275 2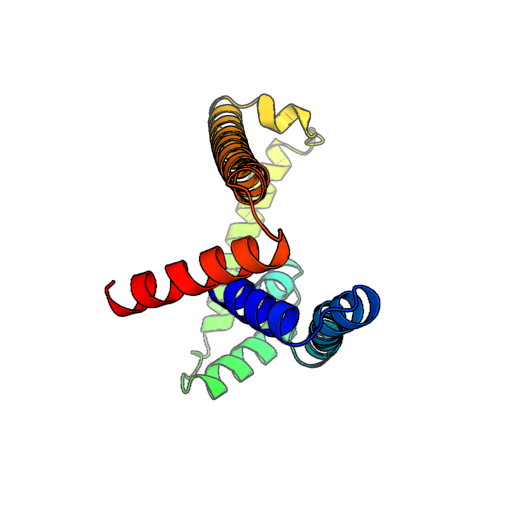.896 1.00 42.47 162 LEU A O 1
#

Secondary structure (DSSP, 8-state):
-HHHHHHHHHHHHH---HHHHHHHHHHHHHHHHHHHHHSPPPHHHHHHTT-HHHHHHHHHHHHHHTT-PPPTTHHHHHHHHHHHHHHHHHHHHHHHTT----TTHHHHSHHHHHHHHHHHHHHHHHHHHHHHHHHHTGGG-S-HHHHHHHHHHHHHHHHH--

InterPro domains:
  IPR005828 Major facilitator, sugar transporter-like [PF00083] (17-140)
  IPR036259 MFS transporter superfamily [G3DSA:1.20.1250.20] (1-162)
  IPR036259 MFS transporter superfamily [SSF103473] (3-143)

Sequence (162 aa):
YSLGLVALAAVVYLIRDWRQLALATSVPFLSFFLYWWVLPESPRWLLARGRFEEAEKILKKMARVNGKSLPANYMVQLKRKFQVDRYMQQKDQEKDHNRSYGVMDLLRTSNLRRKTLIITFIWFTNTSVYVGLSYYAPALGGDEFLNFFLAGAVELPTYVVL